Protein AF-A0A950SY27-F1 (afdb_monomer_lite)

Radius of gyration: 38.29 Å; chains: 1; bounding box: 67×58×99 Å

Secondary structure (DSSP, 8-state):
---------------TTHHHHHHHHHHHHHHHHHHHHHHHHHHHHHHHHHHHHHHHHHHHHHHHHHHHHHHHHHHHHHHT-HHHHHHHHHHHHTT---PPPP-

Sequence (103 aa):
MTIIRSDSRGAAPGGWWLPIVLLVVSLFVLMSFETGYAIHDRDSLAEQRRLQEPIVQEAIKLRQKVETLAAKTAQLAADGDEGAKAVVEQMKRQGITLSPPKP

Structure (mmCIF, N/CA/C/O backbone):
data_AF-A0A950SY27-F1
#
_entry.id   AF-A0A950SY27-F1
#
loop_
_atom_site.group_PDB
_atom_site.id
_atom_site.type_symbol
_atom_site.label_atom_id
_atom_site.label_alt_id
_atom_site.label_comp_id
_atom_site.label_asym_id
_atom_site.label_entity_id
_atom_site.label_seq_id
_atom_site.pdbx_PDB_ins_code
_atom_site.Cartn_x
_atom_site.Cartn_y
_atom_site.Cartn_z
_atom_site.occupancy
_atom_site.B_iso_or_equiv
_atom_site.auth_seq_id
_atom_site.auth_comp_id
_atom_site.auth_asym_id
_atom_site.auth_atom_id
_atom_site.pdbx_PDB_model_num
ATOM 1 N N . MET A 1 1 ? 38.358 40.748 -68.248 1.00 43.12 1 MET A N 1
ATOM 2 C CA . MET A 1 1 ? 38.587 39.876 -67.078 1.00 43.12 1 MET A CA 1
ATOM 3 C C . MET A 1 1 ? 37.246 39.269 -66.705 1.00 43.12 1 MET A C 1
ATOM 5 O O . MET A 1 1 ? 36.434 39.943 -66.091 1.00 43.12 1 MET A O 1
ATOM 9 N N . THR A 1 2 ? 36.974 38.055 -67.185 1.00 43.09 2 THR A N 1
ATOM 10 C CA . THR A 1 2 ? 35.677 37.379 -67.027 1.00 43.09 2 THR A CA 1
ATOM 11 C C . THR A 1 2 ? 35.924 36.107 -66.233 1.00 43.09 2 THR A C 1
ATOM 13 O O . THR A 1 2 ? 36.618 35.213 -66.708 1.00 43.09 2 THR A O 1
ATOM 16 N N . ILE A 1 3 ? 35.4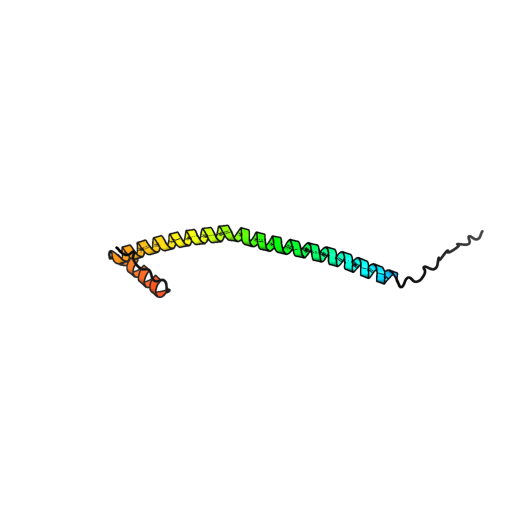20 36.055 -65.002 1.00 56.22 3 ILE A N 1
ATOM 17 C CA . ILE A 1 3 ? 35.539 34.878 -64.141 1.00 56.22 3 ILE A CA 1
ATOM 18 C C . ILE A 1 3 ? 34.418 33.910 -64.525 1.00 56.22 3 ILE A C 1
ATOM 20 O O . ILE A 1 3 ? 33.246 34.179 -64.268 1.00 56.22 3 ILE A O 1
ATOM 24 N N . ILE A 1 4 ? 34.777 32.793 -65.158 1.00 58.16 4 ILE A N 1
ATOM 25 C CA . ILE A 1 4 ? 33.859 31.676 -65.394 1.00 58.16 4 ILE A CA 1
ATOM 26 C C . ILE A 1 4 ? 33.698 30.931 -64.068 1.00 58.16 4 ILE A C 1
ATOM 28 O O . ILE A 1 4 ? 34.618 30.270 -63.594 1.00 58.16 4 ILE A O 1
ATOM 32 N N . ARG A 1 5 ? 32.523 31.061 -63.449 1.00 61.28 5 ARG A N 1
ATOM 33 C CA . ARG A 1 5 ? 32.106 30.227 -62.319 1.00 61.28 5 ARG A CA 1
ATOM 34 C C . ARG A 1 5 ? 31.762 28.843 -62.869 1.00 61.28 5 ARG A C 1
ATOM 36 O O . ARG A 1 5 ? 30.727 28.677 -63.506 1.00 61.28 5 ARG A O 1
ATOM 43 N N . SER A 1 6 ? 32.631 27.863 -62.645 1.00 57.25 6 SER A N 1
ATOM 44 C CA . SER A 1 6 ? 32.312 26.452 -62.865 1.00 57.25 6 SER A CA 1
ATOM 45 C C . SER A 1 6 ? 31.348 25.996 -61.771 1.00 57.25 6 SER A C 1
ATOM 47 O O . SER A 1 6 ? 31.760 25.686 -60.656 1.00 57.25 6 SER A O 1
ATOM 49 N N . ASP A 1 7 ? 30.057 26.019 -62.086 1.00 55.59 7 ASP A N 1
ATOM 50 C CA . ASP A 1 7 ? 28.997 25.457 -61.253 1.00 55.59 7 ASP A CA 1
ATOM 51 C C . ASP A 1 7 ? 29.045 23.926 -61.414 1.00 55.59 7 ASP A C 1
ATOM 53 O O . ASP A 1 7 ? 28.438 23.349 -62.317 1.00 55.59 7 ASP A O 1
ATOM 57 N N . SER A 1 8 ? 29.839 23.246 -60.585 1.00 52.81 8 SER A N 1
ATOM 58 C CA . SER A 1 8 ? 29.888 21.783 -60.521 1.00 52.81 8 SER A CA 1
ATOM 59 C C . SER A 1 8 ? 28.658 21.257 -59.781 1.00 52.81 8 SER A C 1
ATOM 61 O O . SER A 1 8 ? 28.727 20.781 -58.649 1.00 52.81 8 SER A O 1
ATOM 63 N N . ARG A 1 9 ? 27.501 21.316 -60.447 1.00 51.41 9 ARG A N 1
ATOM 64 C CA . ARG A 1 9 ? 26.315 20.557 -60.040 1.00 51.41 9 ARG A CA 1
ATOM 65 C C . ARG A 1 9 ? 26.552 19.090 -60.368 1.00 51.41 9 ARG A C 1
ATOM 67 O O . ARG A 1 9 ? 26.144 18.599 -61.417 1.00 51.41 9 ARG A O 1
ATOM 74 N N . GLY A 1 10 ? 27.250 18.400 -59.469 1.00 50.69 10 GLY A N 1
ATOM 75 C CA . GLY A 1 10 ? 27.241 16.946 -59.436 1.00 50.69 10 GLY A CA 1
ATOM 76 C C . GLY A 1 10 ? 25.795 16.492 -59.277 1.00 50.69 10 GLY A C 1
ATOM 77 O O . GLY A 1 10 ? 25.171 16.758 -58.252 1.00 50.69 10 GLY A O 1
ATOM 78 N N . ALA A 1 11 ? 25.240 15.877 -60.318 1.00 55.38 11 ALA A N 1
ATOM 79 C CA . ALA A 1 11 ? 23.927 15.260 -60.258 1.00 55.38 11 ALA A CA 1
ATOM 80 C C . ALA A 1 11 ? 23.952 14.193 -59.154 1.00 55.38 11 ALA A C 1
ATOM 82 O O . ALA A 1 11 ? 24.625 13.172 -59.292 1.00 55.38 11 ALA A O 1
ATOM 83 N N . ALA A 1 12 ? 23.259 14.448 -58.042 1.00 61.06 12 ALA A N 1
ATOM 84 C CA . ALA A 1 12 ? 23.053 13.437 -57.018 1.00 61.06 12 ALA A CA 1
ATOM 85 C C . ALA A 1 12 ? 22.243 12.295 -57.659 1.00 61.06 12 ALA A C 1
ATOM 87 O O . ALA A 1 12 ? 21.144 12.555 -58.160 1.00 61.06 12 ALA A O 1
ATOM 88 N N . PRO A 1 13 ? 22.757 11.053 -57.707 1.00 54.91 13 PRO A N 1
ATOM 89 C CA . PRO A 1 13 ? 21.991 9.940 -58.246 1.00 54.91 13 PRO A CA 1
ATOM 90 C C . PRO A 1 13 ? 20.711 9.801 -57.416 1.00 54.91 13 PRO A C 1
ATOM 92 O O . PRO A 1 13 ? 20.775 9.726 -56.190 1.00 54.91 13 PRO A O 1
ATOM 95 N N . GLY A 1 14 ? 19.550 9.825 -58.077 1.00 65.50 14 GLY A N 1
ATOM 96 C CA . GLY A 1 14 ? 18.235 9.723 -57.443 1.00 65.50 14 GLY A CA 1
ATOM 97 C C . GLY A 1 14 ? 18.110 8.432 -56.633 1.00 65.50 14 GLY A C 1
ATOM 98 O O . GLY A 1 14 ? 17.783 7.371 -57.163 1.00 65.50 14 GLY A O 1
ATOM 99 N N . GLY A 1 15 ? 18.417 8.516 -55.341 1.00 68.19 15 GLY A N 1
ATOM 100 C CA . GLY A 1 15 ? 18.504 7.381 -54.431 1.00 68.19 15 GLY A CA 1
ATOM 101 C C . GLY A 1 15 ? 17.144 6.996 -53.871 1.00 68.19 15 GLY A C 1
ATOM 102 O O . GLY A 1 15 ? 16.888 7.209 -52.693 1.00 68.19 15 GLY A O 1
ATOM 103 N N . TRP A 1 16 ? 16.281 6.397 -54.690 1.00 78.31 16 TRP A N 1
ATOM 104 C CA . TRP A 1 16 ? 15.001 5.811 -54.254 1.00 78.31 16 TRP A CA 1
ATOM 105 C C . TRP A 1 16 ? 15.151 4.758 -53.133 1.00 78.31 16 TRP A C 1
ATOM 107 O O . TRP A 1 16 ? 14.206 4.485 -52.401 1.00 78.31 16 TRP A O 1
ATOM 117 N N . TRP A 1 17 ? 16.357 4.208 -52.960 1.00 80.81 17 TRP A N 1
ATOM 118 C CA . TRP A 1 17 ? 16.728 3.264 -51.904 1.00 80.81 17 TRP A CA 1
ATOM 119 C C . TRP A 1 17 ? 17.038 3.931 -50.549 1.00 80.81 17 TRP A C 1
ATOM 121 O O . TRP A 1 17 ? 16.916 3.292 -49.506 1.00 80.81 17 TRP A O 1
ATOM 131 N N . LEU A 1 18 ? 17.404 5.218 -50.543 1.00 86.88 18 LEU A N 1
ATOM 132 C CA . LEU A 1 18 ? 17.726 5.978 -49.333 1.00 86.88 18 LEU A CA 1
ATOM 133 C C . LEU A 1 18 ? 16.545 6.078 -48.342 1.00 86.88 18 LEU A C 1
ATOM 135 O O . LEU A 1 18 ? 16.758 5.795 -47.161 1.00 86.88 18 LEU A O 1
ATOM 139 N N . PRO A 1 19 ? 15.302 6.411 -48.762 1.00 88.69 19 PRO A N 1
ATOM 140 C CA . PRO A 1 19 ? 14.164 6.420 -47.842 1.00 88.69 19 PRO A CA 1
ATOM 141 C C . PRO A 1 19 ? 13.850 5.024 -47.286 1.00 88.69 19 PRO A C 1
ATOM 143 O O . PRO A 1 19 ? 13.426 4.915 -46.139 1.00 88.69 19 PRO A O 1
ATOM 146 N N . ILE A 1 20 ? 14.107 3.958 -48.054 1.00 89.50 20 ILE A N 1
ATOM 147 C CA . ILE A 1 20 ? 13.883 2.571 -47.621 1.00 89.50 20 ILE A CA 1
ATOM 148 C C . ILE A 1 20 ? 14.846 2.207 -46.485 1.00 89.50 20 ILE A C 1
ATOM 150 O O . ILE A 1 20 ? 14.418 1.683 -45.460 1.00 89.50 20 ILE A O 1
ATOM 154 N N . VAL A 1 21 ? 16.134 2.532 -46.626 1.00 91.00 21 VAL A N 1
ATOM 155 C CA . VAL A 1 21 ? 17.134 2.279 -45.574 1.00 91.00 21 VAL A CA 1
ATOM 156 C C . VAL A 1 21 ? 16.824 3.079 -44.310 1.00 91.00 21 VAL A C 1
ATOM 158 O O . VAL A 1 21 ? 16.895 2.533 -43.210 1.00 91.00 21 VAL A O 1
ATOM 161 N N . LEU A 1 22 ? 16.420 4.343 -44.452 1.00 91.19 22 LEU A N 1
ATOM 162 C CA . LEU A 1 22 ? 15.998 5.167 -43.317 1.00 91.19 22 LEU A CA 1
ATOM 163 C C . LEU A 1 22 ? 14.791 4.576 -42.581 1.00 91.19 22 LEU A C 1
ATOM 165 O O . LEU A 1 22 ? 14.779 4.568 -41.352 1.00 91.19 22 LEU A O 1
ATOM 169 N N . LEU A 1 23 ? 13.810 4.041 -43.312 1.00 92.81 23 LEU A N 1
ATOM 170 C CA . LEU A 1 23 ? 12.647 3.376 -42.722 1.00 92.81 23 LEU A CA 1
ATOM 171 C C . LEU A 1 23 ? 13.051 2.153 -41.898 1.00 92.81 23 LEU A C 1
ATOM 173 O O . LEU A 1 23 ? 12.590 1.993 -40.770 1.00 92.81 23 LEU A O 1
ATOM 177 N N . VAL A 1 24 ? 13.943 1.320 -42.440 1.00 94.06 24 VAL A N 1
ATOM 178 C CA . VAL A 1 24 ? 14.452 0.134 -41.741 1.00 94.06 24 VAL A CA 1
ATOM 179 C C . VAL A 1 24 ? 15.185 0.545 -40.465 1.00 94.06 24 VAL A C 1
ATOM 181 O O . VAL A 1 24 ? 14.871 0.033 -39.394 1.00 94.06 24 VAL A O 1
ATOM 184 N N . VAL A 1 25 ? 16.101 1.515 -40.539 1.00 94.88 25 VAL A N 1
ATOM 185 C CA . VAL A 1 25 ? 16.828 2.015 -39.360 1.00 94.88 25 VAL A CA 1
ATOM 186 C C . VAL A 1 25 ? 15.868 2.593 -38.317 1.00 94.88 25 VAL A C 1
ATOM 188 O O . VAL A 1 25 ? 15.998 2.288 -37.134 1.00 94.88 25 VAL A O 1
ATOM 191 N N . SER A 1 26 ? 14.867 3.368 -38.739 1.00 92.06 26 SER A N 1
ATOM 192 C CA . SER A 1 26 ? 13.847 3.910 -37.838 1.00 92.06 26 SER A CA 1
ATOM 193 C C . SER A 1 26 ? 13.055 2.806 -37.133 1.00 92.06 26 SER A C 1
ATOM 195 O O . SER A 1 26 ? 12.775 2.933 -35.945 1.00 92.06 26 SER A O 1
ATOM 197 N N . LEU A 1 27 ? 12.724 1.719 -37.834 1.00 92.12 27 LEU A N 1
ATOM 198 C CA . LEU A 1 27 ? 12.055 0.546 -37.262 1.00 92.12 27 LEU A CA 1
ATOM 199 C C . LEU A 1 27 ? 12.921 -0.139 -36.201 1.00 92.12 27 LEU A C 1
ATOM 201 O O . LEU A 1 27 ? 12.420 -0.493 -35.137 1.00 92.12 27 LEU A O 1
ATOM 205 N N . PHE A 1 28 ? 14.224 -0.273 -36.453 1.00 92.31 28 PHE A N 1
ATOM 206 C CA . PHE A 1 28 ? 15.166 -0.824 -35.477 1.00 92.31 28 PHE A CA 1
ATOM 207 C C . PHE A 1 28 ? 15.301 0.056 -34.229 1.00 92.31 28 PHE A C 1
ATOM 209 O O . PHE A 1 28 ? 15.321 -0.465 -33.112 1.00 92.31 28 PHE A O 1
ATOM 216 N N . VAL A 1 29 ? 15.361 1.380 -34.399 1.00 90.94 29 VAL A N 1
ATOM 217 C CA . VAL A 1 29 ? 15.401 2.330 -33.276 1.00 90.94 29 VAL A CA 1
ATOM 218 C C . VAL A 1 29 ? 14.109 2.259 -32.468 1.00 90.94 29 VAL A C 1
ATOM 220 O O . VAL A 1 29 ? 14.172 2.122 -31.249 1.00 90.94 29 VAL A O 1
ATOM 223 N N . LEU A 1 30 ? 12.952 2.269 -33.138 1.00 88.12 30 LEU A N 1
ATOM 224 C CA . LEU A 1 30 ? 11.645 2.133 -32.498 1.00 88.12 30 LEU A CA 1
ATOM 225 C C . LEU A 1 30 ? 11.559 0.827 -31.701 1.00 88.12 30 LEU A C 1
ATOM 227 O O . LEU A 1 30 ? 11.225 0.846 -30.528 1.00 88.12 30 LEU A O 1
ATOM 231 N N . MET A 1 31 ? 11.932 -0.304 -32.295 1.00 82.12 31 MET A N 1
ATOM 232 C CA . MET A 1 31 ? 11.821 -1.611 -31.644 1.00 82.12 31 MET A CA 1
ATOM 233 C C . MET A 1 31 ? 12.777 -1.763 -30.453 1.00 82.12 31 MET A C 1
ATOM 235 O O . MET A 1 31 ? 12.426 -2.373 -29.441 1.00 82.12 31 MET A O 1
ATOM 239 N N . SER A 1 32 ? 13.964 -1.159 -30.538 1.00 79.81 32 SER A N 1
ATOM 240 C CA . SER A 1 32 ? 14.906 -1.089 -29.414 1.00 79.81 32 SER A CA 1
ATOM 241 C C . SER A 1 32 ? 14.357 -0.225 -28.278 1.00 79.81 32 SER A C 1
ATOM 243 O O . SER A 1 32 ? 14.512 -0.567 -27.107 1.00 79.81 32 SER A O 1
ATOM 245 N N . PHE A 1 33 ? 13.680 0.870 -28.629 1.00 76.69 33 PHE A N 1
ATOM 246 C CA . PHE A 1 33 ? 13.021 1.759 -27.683 1.00 76.69 33 PHE A CA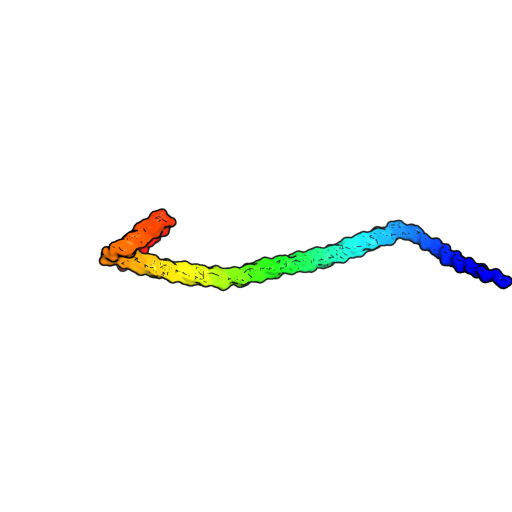 1
ATOM 247 C C . PHE A 1 33 ? 11.837 1.058 -26.998 1.00 76.69 33 PHE A C 1
ATOM 249 O O . PHE A 1 33 ? 11.847 0.934 -25.778 1.00 76.69 33 PHE A O 1
ATOM 256 N N . GLU A 1 34 ? 10.897 0.488 -27.758 1.00 71.06 34 GLU A N 1
ATOM 257 C CA . GLU A 1 34 ? 9.731 -0.270 -27.260 1.00 71.06 34 GLU A CA 1
ATOM 258 C C . GLU A 1 34 ? 10.131 -1.401 -26.293 1.00 71.06 34 GLU A C 1
ATOM 260 O O . GLU A 1 34 ? 9.518 -1.591 -25.241 1.00 71.06 34 GLU A O 1
ATOM 265 N N . THR A 1 35 ? 11.223 -2.116 -26.592 1.00 72.38 35 THR A N 1
ATOM 266 C CA . THR A 1 35 ? 11.738 -3.187 -25.718 1.00 72.38 35 THR A CA 1
ATOM 267 C C . THR A 1 35 ? 12.255 -2.642 -24.380 1.00 72.38 35 THR A C 1
ATOM 269 O O . THR A 1 35 ? 12.113 -3.299 -23.348 1.00 72.38 35 THR A O 1
ATOM 272 N N . GLY A 1 36 ? 12.822 -1.432 -24.375 1.00 67.94 36 GLY A N 1
ATOM 273 C CA . GLY A 1 36 ? 13.274 -0.755 -23.160 1.00 67.94 36 GLY A CA 1
ATOM 274 C C . GLY A 1 36 ? 12.122 -0.330 -22.243 1.00 67.94 36 GLY A C 1
ATOM 275 O O . GLY A 1 36 ? 12.212 -0.519 -21.029 1.00 67.94 36 GLY A O 1
ATOM 276 N N . TYR A 1 37 ? 11.020 0.180 -22.804 1.00 62.00 37 TYR A N 1
ATOM 277 C CA . TYR A 1 37 ? 9.849 0.599 -22.016 1.00 62.00 37 TYR A CA 1
ATOM 278 C C . TYR A 1 37 ? 9.116 -0.579 -21.375 1.00 62.00 37 TYR A C 1
ATOM 280 O O . TYR A 1 37 ? 8.737 -0.503 -20.207 1.00 62.00 37 TYR A O 1
ATOM 288 N N . ALA A 1 38 ? 8.999 -1.706 -22.082 1.00 60.69 38 ALA A N 1
ATOM 289 C CA . ALA A 1 38 ? 8.301 -2.890 -21.578 1.00 60.69 38 ALA A CA 1
ATOM 290 C C . ALA A 1 38 ? 8.918 -3.478 -20.290 1.00 60.69 38 ALA A C 1
ATOM 292 O O . ALA A 1 38 ? 8.227 -4.136 -19.507 1.00 60.69 38 ALA A O 1
ATOM 293 N N . ILE A 1 39 ? 10.216 -3.255 -20.062 1.00 60.78 39 ILE A N 1
ATOM 294 C CA . ILE A 1 39 ? 10.916 -3.677 -18.839 1.00 60.78 39 ILE A CA 1
ATOM 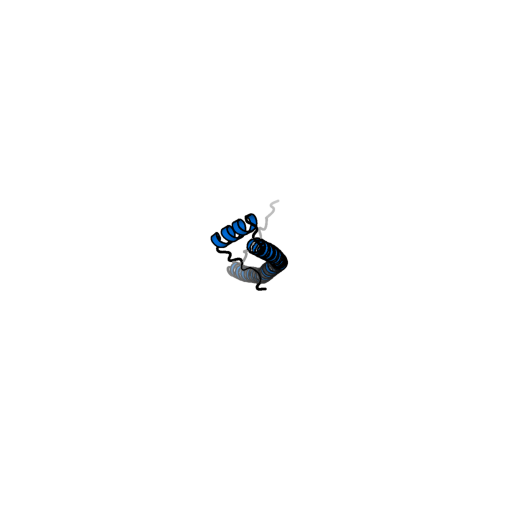295 C C . ILE A 1 39 ? 10.636 -2.688 -17.697 1.00 60.78 39 ILE A C 1
ATOM 297 O O . ILE A 1 39 ? 10.391 -3.111 -16.569 1.00 60.78 39 ILE A O 1
ATOM 301 N N . HIS A 1 40 ? 10.576 -1.390 -18.000 1.00 60.19 40 HIS A N 1
ATOM 302 C CA . HIS A 1 40 ? 10.342 -0.329 -17.017 1.00 60.19 40 HIS A CA 1
ATOM 303 C C . HIS A 1 40 ? 8.941 -0.397 -16.384 1.00 60.19 40 HIS A C 1
ATOM 305 O O . HIS A 1 40 ? 8.775 -0.181 -15.181 1.00 60.19 40 HIS A O 1
ATOM 311 N N . ASP A 1 41 ? 7.931 -0.776 -17.168 1.00 59.69 41 ASP A N 1
ATOM 312 C CA . ASP A 1 41 ? 6.555 -0.896 -16.677 1.00 59.69 41 ASP A CA 1
ATOM 313 C C . ASP A 1 41 ? 6.400 -2.011 -15.633 1.00 59.69 41 ASP A C 1
ATOM 315 O O . ASP A 1 41 ? 5.632 -1.872 -14.676 1.00 59.69 41 ASP A O 1
ATOM 319 N N . ARG A 1 42 ? 7.166 -3.102 -15.753 1.00 65.25 42 ARG A N 1
ATOM 320 C CA . ARG A 1 42 ? 7.125 -4.201 -14.774 1.00 65.25 42 ARG A CA 1
ATOM 321 C C . ARG A 1 42 ? 7.713 -3.805 -13.426 1.00 65.25 42 ARG A C 1
ATOM 323 O O . ARG A 1 42 ? 7.143 -4.172 -12.397 1.00 65.25 42 ARG A O 1
ATOM 330 N N . ASP A 1 43 ? 8.789 -3.028 -13.432 1.00 63.97 43 ASP A N 1
ATOM 331 C CA . ASP A 1 43 ? 9.401 -2.523 -12.203 1.00 63.97 43 ASP A CA 1
ATOM 332 C C . ASP A 1 43 ? 8.475 -1.524 -11.497 1.00 63.97 43 ASP A C 1
ATOM 334 O O . ASP A 1 43 ? 8.332 -1.568 -10.274 1.00 63.97 43 ASP A O 1
ATOM 338 N N . SER A 1 44 ? 7.739 -0.706 -12.257 1.00 63.16 44 SER A N 1
ATOM 339 C CA . SER A 1 44 ? 6.768 0.242 -11.694 1.00 63.16 44 SER A CA 1
ATOM 340 C C . SER A 1 44 ? 5.608 -0.444 -10.953 1.00 63.16 44 SER A C 1
ATOM 342 O O . SER A 1 44 ? 5.206 -0.003 -9.873 1.00 63.16 44 SER A O 1
ATOM 344 N N . LEU A 1 45 ? 5.090 -1.556 -11.488 1.00 67.75 45 LEU A N 1
ATOM 345 C CA . LEU A 1 45 ? 4.011 -2.326 -10.863 1.00 67.75 45 LEU A CA 1
ATOM 346 C C . LEU A 1 45 ? 4.510 -3.103 -9.638 1.00 67.75 45 LEU A C 1
ATOM 348 O O . LEU A 1 45 ? 3.798 -3.212 -8.636 1.00 67.75 45 LEU A O 1
ATOM 352 N N . ALA A 1 46 ? 5.738 -3.625 -9.698 1.00 69.81 46 ALA A N 1
ATOM 353 C CA . ALA A 1 46 ? 6.373 -4.293 -8.567 1.00 69.81 46 ALA A CA 1
ATOM 354 C C . ALA A 1 46 ? 6.629 -3.320 -7.405 1.00 69.81 46 ALA A C 1
ATOM 356 O O . ALA A 1 46 ? 6.373 -3.668 -6.249 1.00 69.81 46 ALA A O 1
ATOM 357 N N . GLU A 1 47 ? 7.058 -2.095 -7.705 1.00 71.50 47 GLU A N 1
ATOM 358 C CA . GLU A 1 47 ? 7.285 -1.049 -6.709 1.00 71.50 47 GLU A CA 1
ATOM 359 C C . GLU A 1 47 ? 5.976 -0.582 -6.063 1.00 71.50 47 GLU A C 1
ATOM 361 O O . GLU A 1 47 ? 5.863 -0.539 -4.838 1.00 71.50 47 GLU A O 1
ATOM 366 N N . GLN A 1 48 ? 4.923 -0.353 -6.853 1.00 69.88 48 GLN A N 1
ATOM 367 C CA . GLN A 1 48 ? 3.597 -0.028 -6.313 1.00 69.88 48 GLN A CA 1
ATOM 368 C C . GLN A 1 48 ? 3.048 -1.129 -5.401 1.00 69.88 48 GLN A C 1
ATOM 370 O O . GLN A 1 48 ? 2.371 -0.835 -4.414 1.00 69.88 48 GLN A O 1
ATOM 375 N N . ARG A 1 49 ? 3.341 -2.400 -5.699 1.00 66.56 49 ARG A N 1
ATOM 376 C CA . ARG A 1 49 ? 2.970 -3.525 -4.835 1.00 66.56 49 ARG A CA 1
ATOM 377 C C . ARG A 1 49 ? 3.760 -3.516 -3.525 1.00 66.56 49 ARG A C 1
ATOM 379 O O . ARG A 1 49 ? 3.164 -3.724 -2.471 1.00 66.56 49 ARG A O 1
ATOM 386 N N . ARG A 1 50 ? 5.067 -3.234 -3.573 1.00 66.44 50 ARG A N 1
ATOM 387 C CA . ARG A 1 50 ? 5.915 -3.092 -2.373 1.00 66.44 50 ARG A CA 1
ATOM 388 C C . ARG A 1 50 ? 5.459 -1.941 -1.478 1.00 66.44 50 ARG A C 1
ATOM 390 O O . ARG A 1 50 ? 5.448 -2.087 -0.261 1.00 66.44 50 ARG A O 1
ATOM 397 N N . LEU A 1 51 ? 5.009 -0.835 -2.065 1.00 73.69 51 LEU A N 1
ATOM 398 C CA . LEU A 1 51 ? 4.484 0.317 -1.323 1.00 73.69 51 LEU A CA 1
ATOM 399 C C . LEU A 1 51 ? 3.141 0.036 -0.625 1.00 73.69 51 LEU A C 1
ATOM 401 O O . LEU A 1 51 ? 2.808 0.701 0.354 1.00 73.69 51 LEU A O 1
ATOM 405 N N . GLN A 1 52 ? 2.374 -0.958 -1.082 1.00 76.88 52 GLN A N 1
ATOM 406 C CA . GLN A 1 52 ? 1.084 -1.323 -0.480 1.00 76.88 52 GLN A CA 1
ATOM 407 C C . GLN A 1 52 ? 1.213 -2.266 0.721 1.00 76.88 52 GLN A C 1
ATOM 409 O O . GLN A 1 52 ? 0.341 -2.283 1.588 1.00 76.88 52 GLN A O 1
ATOM 414 N N . GLU A 1 53 ? 2.297 -3.033 0.809 1.00 77.38 53 GLU A N 1
ATOM 415 C CA . GLU A 1 53 ? 2.538 -3.982 1.897 1.00 77.38 53 GLU A CA 1
ATOM 416 C C . GLU A 1 53 ? 2.512 -3.354 3.310 1.00 77.38 53 GLU A C 1
ATOM 418 O O . GLU A 1 53 ? 1.807 -3.889 4.173 1.00 77.38 53 GLU A O 1
ATOM 423 N N . PRO A 1 54 ? 3.162 -2.202 3.582 1.00 80.38 54 PRO A N 1
ATOM 424 C CA . PRO A 1 54 ? 3.067 -1.556 4.894 1.00 80.38 54 PRO A CA 1
ATOM 425 C C . PRO A 1 54 ? 1.651 -1.053 5.207 1.00 80.38 54 PRO A C 1
ATOM 427 O O . PRO A 1 54 ? 1.175 -1.247 6.325 1.00 80.38 54 PRO A O 1
ATOM 430 N N . ILE A 1 55 ? 0.942 -0.488 4.222 1.00 78.75 55 ILE A N 1
ATOM 431 C CA . ILE A 1 55 ? -0.431 0.021 4.391 1.00 78.75 55 ILE A CA 1
ATOM 432 C C . ILE A 1 55 ? -1.380 -1.122 4.770 1.00 78.75 55 ILE A C 1
ATOM 434 O O . ILE A 1 55 ? -2.204 -0.986 5.675 1.00 78.75 55 ILE A O 1
ATOM 438 N N . VAL A 1 56 ? -1.239 -2.281 4.120 1.00 84.19 56 VAL A N 1
ATOM 439 C CA . VAL A 1 56 ? -2.031 -3.475 4.441 1.00 84.19 56 VAL A CA 1
ATOM 440 C C . VAL A 1 56 ? -1.734 -3.963 5.860 1.00 84.19 56 VAL A C 1
ATOM 442 O O . VAL A 1 56 ? -2.664 -4.268 6.608 1.00 84.19 56 VAL A O 1
ATOM 445 N N . GLN A 1 57 ? -0.466 -4.001 6.276 1.00 86.19 57 GLN A N 1
ATOM 446 C CA . GLN A 1 57 ? -0.119 -4.403 7.643 1.00 86.19 57 GLN A CA 1
ATOM 447 C C . GLN A 1 57 ? -0.659 -3.434 8.702 1.00 86.19 57 GLN A C 1
ATOM 449 O O . GLN A 1 57 ? -1.124 -3.870 9.759 1.00 86.19 57 GLN A O 1
ATOM 454 N N . GLU A 1 58 ? -0.624 -2.130 8.442 1.00 84.81 58 GLU A N 1
ATOM 455 C CA . GLU A 1 58 ? -1.217 -1.126 9.328 1.00 84.81 58 GLU A CA 1
ATOM 456 C C . GLU A 1 58 ? -2.739 -1.265 9.411 1.00 84.81 58 GLU A C 1
ATOM 458 O O . GLU A 1 58 ? -3.291 -1.241 10.514 1.00 84.81 58 GLU A O 1
ATOM 463 N N . ALA A 1 59 ? -3.411 -1.509 8.284 1.00 86.19 59 ALA A N 1
ATOM 464 C CA . ALA A 1 59 ? -4.846 -1.774 8.249 1.00 86.19 59 ALA A CA 1
ATOM 465 C C . ALA A 1 59 ? -5.222 -3.037 9.046 1.00 86.19 59 ALA A C 1
ATOM 467 O O . ALA A 1 59 ? -6.202 -3.022 9.793 1.00 86.19 59 ALA A O 1
ATOM 468 N N . ILE A 1 60 ? -4.422 -4.108 8.961 1.00 86.94 60 ILE A N 1
ATOM 469 C CA . ILE A 1 60 ? -4.608 -5.325 9.771 1.00 86.94 60 ILE A CA 1
ATOM 470 C C . ILE A 1 60 ? -4.480 -5.006 11.266 1.00 86.94 60 ILE A C 1
ATOM 472 O O . ILE A 1 60 ? -5.343 -5.396 12.053 1.00 86.94 60 ILE A O 1
ATOM 476 N N . LYS A 1 61 ? -3.446 -4.259 11.671 1.00 90.06 61 LYS A N 1
ATOM 477 C CA . LYS A 1 61 ? -3.260 -3.852 13.076 1.00 90.06 61 LYS A CA 1
ATOM 478 C C . LYS A 1 61 ? -4.416 -2.984 13.571 1.00 90.06 61 LYS A C 1
ATOM 480 O O . LYS A 1 61 ? -4.876 -3.153 14.699 1.00 90.06 61 LYS A O 1
ATOM 485 N N . LEU A 1 62 ? -4.893 -2.051 12.747 1.00 89.88 62 LEU A N 1
ATOM 486 C CA . LEU A 1 62 ? -6.041 -1.208 13.075 1.00 89.88 62 LEU A CA 1
ATOM 487 C C . LEU A 1 62 ? -7.302 -2.055 13.264 1.00 89.88 62 LEU A C 1
ATOM 489 O O . LEU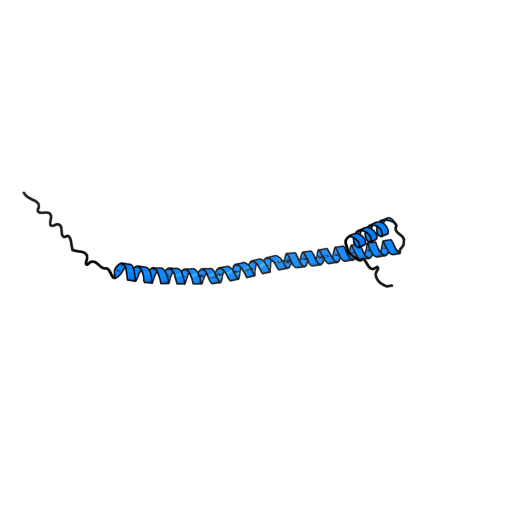 A 1 62 ? -7.996 -1.901 14.268 1.00 89.88 62 LEU A O 1
ATOM 493 N N . ARG A 1 63 ? -7.552 -2.998 12.352 1.00 87.19 63 ARG A N 1
ATOM 494 C CA . ARG A 1 63 ? -8.668 -3.940 12.452 1.00 87.19 63 ARG A CA 1
ATOM 495 C C . ARG A 1 63 ? -8.621 -4.742 13.751 1.00 87.19 63 ARG A C 1
ATOM 497 O O . ARG A 1 63 ? -9.619 -4.777 14.460 1.00 87.19 63 ARG A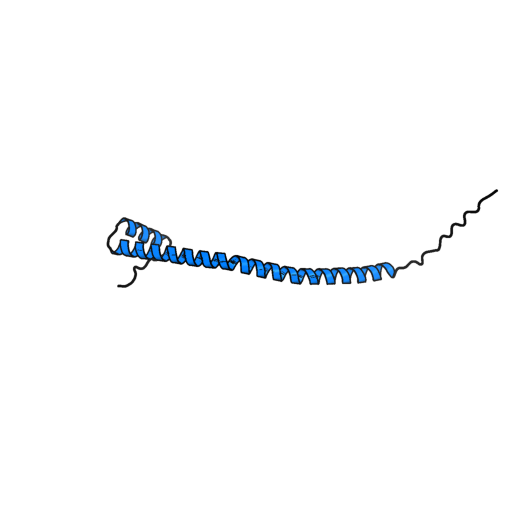 O 1
ATOM 504 N N . GLN A 1 64 ? -7.468 -5.301 14.114 1.00 89.38 64 GLN A N 1
ATOM 505 C CA . GLN A 1 64 ? -7.301 -6.048 15.369 1.00 89.38 64 GLN A CA 1
ATOM 506 C C . GLN A 1 64 ? -7.613 -5.191 16.608 1.00 89.38 64 GLN A C 1
ATOM 508 O O . GLN A 1 64 ? -8.243 -5.661 17.559 1.00 89.38 64 GLN A O 1
ATOM 513 N N . LYS A 1 65 ? -7.211 -3.912 16.605 1.00 88.19 65 LYS A N 1
ATOM 514 C CA . LYS A 1 65 ? -7.540 -2.973 17.691 1.00 88.19 65 LYS A CA 1
ATOM 515 C C . LYS A 1 65 ? -9.042 -2.712 17.776 1.00 88.19 65 LYS A C 1
ATOM 517 O O . LYS A 1 65 ? -9.592 -2.729 18.874 1.00 88.19 65 LYS A O 1
ATOM 522 N N . VAL A 1 66 ? -9.702 -2.499 16.637 1.00 89.12 66 VAL A N 1
ATOM 523 C CA . VAL A 1 66 ? -11.158 -2.300 16.575 1.00 89.12 66 VAL A CA 1
ATOM 524 C C . VAL A 1 66 ? -11.899 -3.549 17.050 1.00 89.12 66 VAL A C 1
ATOM 526 O O . VAL A 1 66 ? -12.801 -3.432 17.871 1.00 89.12 66 VAL A O 1
ATOM 529 N N . GLU A 1 67 ? -11.485 -4.741 16.618 1.00 86.44 67 GLU A N 1
ATOM 530 C CA . GLU A 1 67 ? -12.056 -6.016 17.076 1.00 86.44 67 GLU A CA 1
ATOM 531 C C . GLU A 1 67 ? -11.899 -6.193 18.592 1.00 86.44 67 GLU A C 1
ATOM 533 O O . GLU A 1 67 ? -12.842 -6.591 19.271 1.00 86.44 67 GLU A O 1
ATOM 538 N N . THR A 1 68 ? -10.747 -5.811 19.152 1.00 87.69 68 THR A N 1
ATOM 539 C CA . THR A 1 68 ? -10.514 -5.853 20.604 1.00 87.69 68 THR A CA 1
ATOM 540 C C . THR A 1 68 ? -11.445 -4.904 21.358 1.00 87.69 68 THR A C 1
ATOM 542 O O . THR A 1 68 ? -11.995 -5.270 22.397 1.00 87.69 68 THR A O 1
ATOM 545 N N . LEU A 1 69 ? -11.627 -3.677 20.859 1.00 86.88 69 LEU A N 1
ATOM 546 C CA . LEU A 1 69 ? -12.555 -2.716 21.458 1.00 86.88 69 LEU A CA 1
ATOM 547 C C . LEU A 1 69 ? -13.990 -3.229 21.383 1.00 86.88 69 LEU A C 1
ATOM 549 O O . LEU A 1 69 ? -14.689 -3.226 22.388 1.00 86.88 69 LEU A O 1
ATOM 553 N N . ALA A 1 70 ? -14.393 -3.743 20.225 1.00 85.31 70 ALA A N 1
ATOM 554 C CA . ALA A 1 70 ? -15.723 -4.280 20.013 1.00 85.31 70 ALA A CA 1
ATOM 555 C C . ALA A 1 70 ? -16.010 -5.494 20.914 1.00 85.31 70 ALA A C 1
ATOM 557 O O . ALA A 1 70 ? -17.097 -5.587 21.480 1.00 85.31 70 ALA A O 1
ATOM 558 N N . ALA A 1 71 ? -15.029 -6.378 21.124 1.00 84.81 71 ALA A N 1
ATOM 559 C CA . ALA A 1 71 ? -15.141 -7.494 22.062 1.00 84.81 71 ALA A CA 1
ATOM 560 C C . ALA A 1 71 ? -15.324 -7.014 23.510 1.00 84.81 71 ALA A C 1
ATOM 562 O O . ALA A 1 71 ? -16.190 -7.521 24.221 1.00 84.81 71 ALA A O 1
ATOM 563 N N . LYS A 1 72 ? -14.566 -5.994 23.937 1.00 86.56 72 LYS A N 1
ATOM 564 C CA . LYS A 1 72 ? -14.735 -5.379 25.263 1.00 86.56 72 LYS A CA 1
ATOM 565 C C . LYS A 1 72 ? -16.099 -4.710 25.409 1.00 86.56 72 LYS A C 1
ATOM 567 O O . LYS A 1 72 ? -16.737 -4.867 26.439 1.00 86.56 72 LYS A O 1
ATOM 572 N N . THR A 1 73 ? -16.576 -4.002 24.388 1.00 87.25 73 THR A N 1
ATOM 573 C CA . THR A 1 73 ? -17.916 -3.400 24.399 1.00 87.25 73 THR A CA 1
ATOM 574 C C . THR A 1 73 ? -19.007 -4.468 24.447 1.00 87.25 73 THR A C 1
ATOM 576 O O . THR A 1 73 ? -19.965 -4.318 25.196 1.00 87.25 73 THR A O 1
ATOM 579 N N . ALA A 1 74 ? -18.854 -5.578 23.721 1.00 84.25 74 ALA A N 1
ATOM 580 C CA . ALA A 1 74 ? -19.770 -6.712 23.814 1.00 84.25 74 ALA A CA 1
ATOM 581 C C . ALA A 1 74 ? -19.776 -7.337 25.218 1.00 84.25 74 ALA A C 1
ATOM 583 O O . ALA A 1 74 ? -20.838 -7.707 25.712 1.00 84.25 74 ALA A O 1
ATOM 584 N N . GLN A 1 75 ? -18.615 -7.409 25.875 1.00 86.94 75 GLN A N 1
ATOM 585 C CA . GLN A 1 75 ? -18.510 -7.858 27.262 1.00 86.94 75 GLN A CA 1
ATOM 586 C C . GLN A 1 75 ? -19.204 -6.886 28.226 1.00 86.94 75 GLN A C 1
ATOM 588 O O . GLN A 1 75 ? -20.060 -7.320 28.983 1.00 86.94 75 GLN A O 1
ATOM 593 N N . LEU A 1 76 ? -18.947 -5.576 28.130 1.00 86.94 76 LEU A N 1
ATOM 594 C CA . LEU A 1 76 ? -19.648 -4.568 28.941 1.00 86.94 76 LEU A CA 1
ATOM 595 C C . LEU A 1 76 ? -21.172 -4.631 28.746 1.00 86.94 76 LEU A C 1
ATOM 597 O O . LEU A 1 76 ? -21.932 -4.515 29.705 1.00 86.94 76 LEU A O 1
ATOM 601 N N . ALA A 1 77 ? -21.629 -4.847 27.510 1.00 88.06 77 ALA A N 1
ATOM 602 C CA . ALA A 1 77 ? -23.047 -5.012 27.211 1.00 88.06 77 ALA A CA 1
ATOM 603 C C . ALA A 1 77 ? -23.631 -6.275 27.868 1.00 88.06 77 ALA A C 1
ATOM 605 O O . ALA A 1 77 ? -24.765 -6.242 28.352 1.00 88.06 77 ALA A O 1
ATOM 606 N N . ALA A 1 78 ? -22.864 -7.371 27.899 1.00 86.25 78 ALA A N 1
ATOM 607 C CA . ALA A 1 78 ? -23.238 -8.605 28.587 1.00 86.25 78 ALA A CA 1
ATOM 608 C C . ALA A 1 78 ? -23.261 -8.431 30.116 1.00 86.25 78 ALA A C 1
ATOM 610 O O . ALA A 1 78 ? -24.180 -8.929 30.764 1.00 86.25 78 ALA A O 1
ATOM 611 N N . ASP A 1 79 ? -22.324 -7.655 30.665 1.00 89.00 79 ASP A N 1
ATOM 612 C CA . ASP A 1 79 ? -22.225 -7.328 32.094 1.00 89.00 79 ASP A CA 1
ATOM 613 C C . ASP A 1 79 ? -23.331 -6.363 32.566 1.00 89.00 79 ASP A C 1
ATOM 615 O O . ASP A 1 79 ? -23.525 -6.162 33.764 1.00 89.00 79 ASP A O 1
ATOM 619 N N . GLY A 1 80 ? -24.104 -5.798 31.633 1.00 84.56 80 GLY A N 1
ATOM 620 C CA . GLY A 1 80 ? -25.337 -5.070 31.921 1.00 84.56 80 GLY A CA 1
ATOM 621 C C . GLY A 1 80 ? -25.335 -3.594 31.533 1.00 84.56 80 GLY A C 1
ATOM 622 O O . GLY A 1 80 ? -26.404 -2.987 31.607 1.00 84.56 80 GLY A O 1
ATOM 623 N N . ASP A 1 81 ? -24.211 -3.047 31.063 1.00 89.75 81 ASP A N 1
ATOM 624 C CA . ASP A 1 81 ? -24.059 -1.629 30.717 1.00 89.75 81 ASP A CA 1
ATOM 625 C C . ASP A 1 81 ? -25.006 -1.205 29.577 1.00 89.75 81 ASP A C 1
ATOM 627 O O . ASP A 1 81 ? -24.994 -1.766 28.475 1.00 89.75 81 ASP A O 1
ATOM 631 N N . GLU A 1 82 ? -25.861 -0.211 29.841 1.00 85.56 82 GLU A N 1
ATOM 632 C CA . GLU A 1 82 ? -26.874 0.243 28.879 1.00 85.56 82 GLU A CA 1
ATOM 633 C C . GLU A 1 82 ? -26.266 0.968 27.672 1.00 85.56 82 GLU A C 1
ATOM 635 O O . GLU A 1 82 ? -26.760 0.821 26.549 1.00 85.56 82 GLU A O 1
ATOM 640 N N . GLY A 1 83 ? -25.165 1.698 27.873 1.00 84.69 83 GLY A N 1
ATOM 641 C CA . GLY A 1 83 ? -24.457 2.386 26.796 1.00 84.69 83 GLY A CA 1
ATOM 642 C C . GLY A 1 83 ? -23.826 1.398 25.817 1.00 84.69 83 GLY A C 1
ATOM 643 O O . GLY A 1 83 ? -23.995 1.513 24.603 1.00 84.69 83 GLY A O 1
ATOM 644 N N . ALA A 1 84 ? -23.164 0.368 26.333 1.00 85.50 84 ALA A N 1
ATOM 645 C CA . ALA A 1 84 ? -22.552 -0.690 25.549 1.00 85.50 84 ALA A CA 1
ATOM 646 C C . ALA A 1 84 ? -23.597 -1.522 24.790 1.00 85.50 84 ALA A C 1
ATOM 648 O O . ALA A 1 84 ? -23.384 -1.841 23.619 1.00 85.50 84 ALA A O 1
ATOM 649 N N . LYS A 1 85 ? -24.760 -1.808 25.397 1.00 85.19 85 LYS A N 1
ATOM 650 C CA . LYS A 1 85 ? -25.891 -2.449 24.699 1.00 85.19 85 LYS A CA 1
ATOM 651 C C . LYS A 1 85 ? -26.363 -1.624 23.504 1.00 85.19 85 LYS A C 1
ATOM 653 O O . LYS A 1 85 ? -26.550 -2.182 22.424 1.00 85.19 85 LYS A O 1
ATOM 658 N N . ALA A 1 86 ? -26.506 -0.306 23.666 1.00 87.88 86 ALA A N 1
ATOM 659 C CA . ALA A 1 86 ? -26.897 0.581 22.571 1.00 87.88 86 ALA A CA 1
ATOM 660 C C . ALA A 1 86 ? -25.879 0.558 21.417 1.00 87.88 86 ALA A C 1
ATOM 662 O O . ALA A 1 86 ? -26.269 0.518 20.249 1.00 87.88 86 ALA A O 1
ATOM 663 N N . VAL A 1 87 ? -24.581 0.517 21.734 1.00 86.00 87 VAL A N 1
ATOM 664 C CA . VAL A 1 87 ? -23.506 0.411 20.734 1.00 86.00 87 VAL A CA 1
ATOM 665 C C . VAL A 1 87 ? -23.546 -0.938 20.007 1.00 86.00 87 VAL A C 1
ATOM 667 O O . VAL A 1 87 ? -23.496 -0.967 18.778 1.00 86.00 87 VAL A O 1
ATOM 670 N N . VAL A 1 88 ? -23.699 -2.055 20.725 1.00 86.19 88 VAL A N 1
ATOM 671 C CA . VAL A 1 88 ? -23.813 -3.397 20.119 1.00 86.19 88 VAL A CA 1
ATOM 672 C C . VAL A 1 88 ? -25.036 -3.490 19.202 1.00 86.19 88 VAL A C 1
ATOM 674 O O . VAL A 1 88 ? -24.939 -4.018 18.094 1.00 86.19 88 VAL A O 1
ATOM 677 N N . GLU A 1 89 ? -26.172 -2.931 19.619 1.00 84.38 89 GLU A N 1
ATOM 678 C CA . GLU A 1 89 ? -27.401 -2.895 18.822 1.00 84.38 89 GLU A CA 1
ATOM 679 C C . GLU A 1 89 ? -27.210 -2.078 17.532 1.00 84.38 89 GLU A C 1
ATOM 681 O O . GLU A 1 89 ? -27.636 -2.498 16.454 1.00 84.38 89 GLU A O 1
ATOM 686 N N . GLN A 1 90 ? -26.518 -0.935 17.602 1.00 85.69 90 GLN A N 1
ATOM 687 C CA . GLN A 1 90 ? -26.16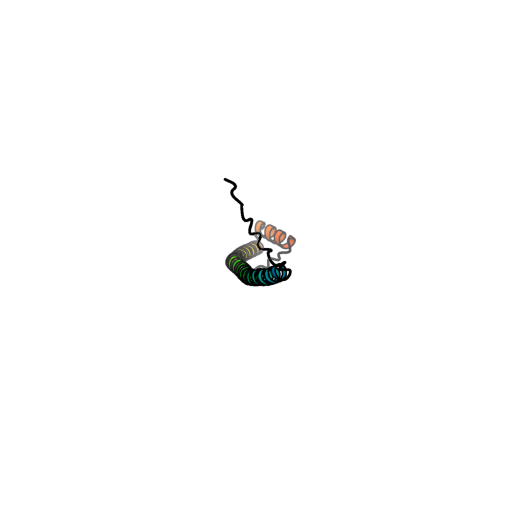9 -0.144 16.417 1.00 85.69 90 GLN A CA 1
ATOM 688 C C . GLN A 1 90 ? -25.219 -0.894 15.475 1.00 85.69 90 GLN A C 1
ATOM 690 O O . GLN A 1 90 ? -25.444 -0.889 14.264 1.00 85.69 90 GLN A O 1
ATOM 695 N N . MET A 1 91 ? -24.201 -1.580 16.002 1.00 84.31 91 MET A N 1
ATOM 696 C CA . MET A 1 91 ? -23.283 -2.381 15.182 1.00 84.31 91 MET A CA 1
ATOM 697 C C . MET A 1 91 ? -24.005 -3.552 14.508 1.00 84.31 91 MET A C 1
ATOM 699 O O . MET A 1 91 ? -23.818 -3.787 13.313 1.00 84.31 91 MET A O 1
ATOM 703 N N . LYS A 1 92 ? -24.933 -4.201 15.218 1.00 84.62 92 LYS A N 1
ATOM 704 C CA . LYS A 1 92 ? -25.805 -5.239 14.657 1.00 84.62 92 LYS A CA 1
ATOM 705 C C . LYS A 1 92 ? -26.669 -4.705 13.510 1.00 84.62 92 LYS A C 1
ATOM 707 O O . LYS A 1 92 ? -26.793 -5.375 12.487 1.00 84.62 92 LYS A O 1
ATOM 712 N N . ARG A 1 93 ? -27.218 -3.487 13.629 1.00 85.69 93 ARG A N 1
ATOM 713 C CA . ARG A 1 93 ? -27.972 -2.817 12.545 1.00 85.69 93 ARG A CA 1
ATOM 714 C C . ARG A 1 93 ? -27.115 -2.513 11.316 1.00 85.69 93 ARG A C 1
ATOM 716 O O . ARG A 1 93 ? -27.640 -2.501 10.210 1.00 85.69 93 ARG A O 1
ATOM 723 N N . GLN A 1 94 ? -25.814 -2.302 11.497 1.00 84.50 94 GLN A N 1
ATOM 724 C CA . GLN A 1 94 ? -24.845 -2.117 10.409 1.00 84.50 94 GLN A CA 1
ATOM 725 C C . GLN A 1 94 ? -24.337 -3.450 9.822 1.00 84.50 94 GLN A C 1
ATOM 727 O O . GLN A 1 94 ? -23.436 -3.451 8.988 1.00 84.50 94 GLN A O 1
ATOM 732 N N . GLY A 1 95 ? -24.899 -4.590 10.242 1.00 80.69 95 GLY A N 1
ATOM 733 C CA . GLY A 1 95 ? -24.505 -5.922 9.776 1.00 80.69 95 GLY A CA 1
ATOM 734 C C . GLY A 1 95 ? -23.269 -6.496 10.474 1.00 80.69 95 GLY A C 1
ATOM 735 O O . GLY A 1 95 ? -22.802 -7.572 10.104 1.00 80.69 95 GLY A O 1
ATOM 736 N N . ILE A 1 96 ? -22.742 -5.821 11.499 1.00 76.75 96 ILE A N 1
ATOM 737 C CA . ILE A 1 96 ? -21.589 -6.281 12.274 1.00 76.75 96 ILE A CA 1
ATOM 738 C C . ILE A 1 96 ? -22.113 -7.013 13.511 1.00 76.75 96 ILE A C 1
ATOM 740 O O . ILE A 1 96 ? -22.576 -6.401 14.472 1.00 76.75 96 ILE A O 1
ATOM 744 N N . THR A 1 97 ? -22.060 -8.345 13.490 1.00 73.31 97 THR A N 1
ATOM 745 C CA . THR A 1 97 ? -22.474 -9.159 14.641 1.00 73.31 97 THR A CA 1
ATOM 746 C C . THR A 1 97 ? -21.317 -9.276 15.624 1.00 73.31 97 THR A C 1
ATOM 748 O O . THR A 1 97 ? -20.332 -9.957 15.350 1.00 73.31 97 THR A O 1
ATOM 751 N N . LEU A 1 98 ? -21.440 -8.617 16.775 1.00 69.06 98 LEU A N 1
ATOM 752 C CA . LEU A 1 98 ? -20.515 -8.785 17.891 1.00 69.06 98 LEU A CA 1
ATOM 753 C C . LEU A 1 98 ? -20.999 -9.933 18.774 1.00 69.06 98 LEU A C 1
ATOM 755 O O . LEU A 1 98 ? -22.067 -9.846 19.377 1.00 69.06 98 LEU A O 1
ATOM 759 N N . SER A 1 99 ? -20.229 -11.015 18.846 1.00 59.97 99 SER A N 1
ATOM 760 C CA . SER A 1 99 ? -20.467 -12.081 19.819 1.00 59.97 99 SER A CA 1
ATOM 761 C C . SER A 1 99 ? -19.583 -11.848 21.044 1.00 59.97 99 SER A C 1
ATOM 763 O O . SER A 1 99 ? -18.379 -11.638 20.872 1.00 59.97 99 SER A O 1
ATOM 765 N N . PRO A 1 100 ? -20.135 -11.879 22.270 1.00 57.53 100 PRO A N 1
ATOM 766 C CA . PRO A 1 100 ? -19.303 -11.867 23.463 1.00 57.53 100 PRO A CA 1
ATOM 767 C C . PRO A 1 100 ? -18.390 -13.108 23.460 1.00 57.53 100 PRO A C 1
ATOM 769 O O . PRO A 1 100 ? -18.810 -14.169 22.976 1.00 57.53 100 PRO A O 1
ATOM 772 N N . PRO A 1 101 ? -17.144 -13.001 23.960 1.00 48.94 101 PRO A N 1
ATOM 773 C CA . PRO A 1 101 ? -16.277 -14.163 24.107 1.00 48.94 101 PRO A CA 1
ATOM 774 C C . PRO A 1 101 ? -16.977 -15.205 24.988 1.00 48.94 101 PRO A C 1
ATOM 776 O O . PRO A 1 101 ? -17.547 -14.874 26.028 1.00 48.94 101 PRO A O 1
ATOM 779 N N . LYS A 1 102 ? -16.989 -16.461 24.528 1.00 42.38 102 LYS A N 1
ATOM 780 C CA . LYS A 1 102 ? -17.576 -17.583 25.269 1.00 42.38 102 LYS A CA 1
ATOM 781 C C . LYS A 1 102 ? -16.808 -17.758 26.596 1.00 42.38 102 LYS A C 1
ATOM 783 O O . LYS A 1 102 ? -15.582 -17.645 26.545 1.00 42.38 102 LYS A O 1
ATOM 788 N N . PRO A 1 103 ? -17.502 -17.989 27.729 1.00 48.81 103 PRO A N 1
ATOM 789 C CA . PRO A 1 103 ? -16.868 -18.168 29.037 1.00 48.81 103 PRO A CA 1
ATOM 790 C C . PRO A 1 103 ? -15.874 -19.330 29.063 1.00 48.81 103 PRO A C 1
ATOM 792 O O . PRO A 1 103 ? -16.082 -20.304 28.298 1.00 48.81 103 PRO A O 1
#

Foldseek 3Di:
DDDDPPPPPPPDPPPPVVVVVVVVVVVVVVVVVVVVVVVVVVVVVVVVVVVCVVVVVVVVVVVVVVLVVLLVLLVCVVVPDPVSVVVQVVCVVVVRHHDHPDD

pLDDT: mean 76.25, std 13.86, range [42.38, 94.88]